Protein AF-A0A925RDM3-F1 (afdb_monomer_lite)

Secondary structure (DSSP, 8-state):
-HHHHHHHHHHHHHHHHSS------PPS---TT--SS-TTSSSGGGGS-SEETTEE-HHHHHHHHHHHHTT--HHHHHHHHHHHHHHHHHTSSSHHHHHHHHHHHHHHHHHHTTTT-

Structure (mmCIF, N/CA/C/O backbone):
data_AF-A0A925RDM3-F1
#
_entry.id   AF-A0A925RDM3-F1
#
loop_
_atom_site.group_PDB
_atom_site.id
_atom_site.type_symbol
_atom_site.label_atom_id
_atom_site.label_alt_id
_atom_site.label_comp_id
_atom_site.label_asym_id
_atom_site.label_entity_id
_atom_site.label_seq_id
_atom_site.pdbx_PDB_ins_code
_atom_site.Cartn_x
_atom_site.Cartn_y
_atom_site.Cartn_z
_atom_site.occupancy
_atom_site.B_iso_or_equiv
_atom_site.auth_seq_id
_atom_site.auth_comp_id
_atom_site.auth_asym_id
_atom_site.auth_atom_id
_atom_site.pdbx_PDB_model_num
ATOM 1 N N . MET A 1 1 ? 30.725 7.536 47.515 1.00 55.59 1 MET A N 1
ATOM 2 C CA . MET A 1 1 ? 30.477 6.976 46.162 1.00 55.59 1 MET A CA 1
ATOM 3 C C . MET A 1 1 ? 28.991 6.919 45.795 1.00 55.59 1 MET A C 1
ATOM 5 O O . MET A 1 1 ? 28.655 7.396 44.726 1.00 55.59 1 MET A O 1
ATOM 9 N N . LYS A 1 2 ? 28.083 6.422 46.653 1.00 54.94 2 LYS A N 1
ATOM 10 C CA . LYS A 1 2 ? 26.633 6.322 46.347 1.00 54.94 2 LYS A CA 1
ATOM 11 C C . LYS A 1 2 ? 25.912 7.665 46.110 1.00 54.94 2 LYS A C 1
ATOM 13 O O . LYS A 1 2 ? 25.013 7.732 45.284 1.00 54.94 2 LYS A O 1
ATOM 18 N N . THR A 1 3 ? 26.336 8.738 46.776 1.00 55.06 3 THR A N 1
ATOM 19 C CA . THR A 1 3 ? 25.754 10.089 46.651 1.00 55.06 3 THR A CA 1
ATOM 20 C C . THR A 1 3 ? 26.032 10.765 45.307 1.00 55.06 3 THR A C 1
ATOM 22 O O . THR A 1 3 ? 25.186 11.498 44.809 1.00 55.06 3 THR A O 1
ATOM 25 N N . VAL A 1 4 ? 27.174 10.473 44.676 1.00 60.88 4 VAL A N 1
ATOM 26 C CA . VAL A 1 4 ? 27.542 11.038 43.364 1.00 60.88 4 VAL A CA 1
ATOM 27 C C . VAL A 1 4 ? 26.718 10.397 42.246 1.00 60.88 4 VAL A C 1
ATOM 29 O O . VAL A 1 4 ? 26.221 11.099 41.374 1.00 60.88 4 VAL A O 1
ATOM 32 N N . TYR A 1 5 ? 26.479 9.083 42.319 1.00 58.81 5 TYR A N 1
ATOM 33 C CA . TYR A 1 5 ? 25.592 8.377 41.387 1.00 58.81 5 TYR A CA 1
ATOM 34 C C . TYR A 1 5 ? 24.147 8.865 41.472 1.00 58.81 5 TYR A C 1
ATOM 36 O O . TYR A 1 5 ? 23.488 9.012 40.448 1.00 58.81 5 TYR A O 1
ATOM 44 N N . PHE A 1 6 ? 23.666 9.153 42.682 1.00 59.94 6 PHE A N 1
ATOM 45 C CA . PHE A 1 6 ? 22.314 9.670 42.875 1.00 59.94 6 PHE A CA 1
ATOM 46 C C . PHE A 1 6 ? 22.152 11.071 42.276 1.00 59.94 6 PHE A C 1
ATOM 48 O O . PHE A 1 6 ? 21.174 11.328 41.582 1.00 59.94 6 PHE A O 1
ATOM 55 N N . ALA A 1 7 ? 23.142 11.949 42.465 1.00 66.50 7 ALA A N 1
ATOM 56 C CA . ALA A 1 7 ? 23.151 13.268 41.838 1.00 66.50 7 ALA A CA 1
ATOM 57 C C . ALA A 1 7 ? 23.212 13.173 40.303 1.00 66.50 7 ALA A C 1
ATOM 59 O O . ALA A 1 7 ? 22.448 13.849 39.621 1.00 66.50 7 ALA A O 1
ATOM 60 N N . PHE A 1 8 ? 24.047 12.281 39.757 1.00 62.12 8 PHE A N 1
ATOM 61 C CA . PHE A 1 8 ? 24.108 12.030 38.314 1.00 62.12 8 PHE A CA 1
ATOM 62 C C . PHE A 1 8 ? 22.777 11.527 37.750 1.00 62.12 8 PHE A C 1
ATOM 64 O O . PHE A 1 8 ? 22.345 12.013 36.710 1.00 62.12 8 PHE A O 1
ATOM 71 N N . LEU A 1 9 ? 22.099 10.602 38.435 1.00 62.03 9 LEU A N 1
ATOM 72 C CA . LEU A 1 9 ? 20.800 10.082 38.001 1.00 62.03 9 LEU A CA 1
ATOM 73 C C . LEU A 1 9 ? 19.709 11.154 38.031 1.00 62.03 9 LEU A C 1
ATOM 75 O O . LEU A 1 9 ? 18.935 11.252 37.084 1.00 62.03 9 LEU A O 1
ATOM 79 N N . VAL A 1 10 ? 19.671 11.991 39.069 1.00 67.06 10 VAL A N 1
ATOM 80 C CA . VAL A 1 10 ? 18.701 13.094 39.162 1.00 67.06 10 VAL A CA 1
ATOM 81 C C . VAL A 1 10 ? 18.952 14.139 38.070 1.00 67.06 10 VAL A C 1
ATOM 83 O O . VAL A 1 10 ? 18.000 14.595 37.441 1.00 67.06 10 VAL A O 1
ATOM 86 N N . ILE A 1 11 ? 20.215 14.462 37.775 1.00 65.19 11 ILE A N 1
ATOM 87 C CA . ILE A 1 11 ? 20.583 15.374 36.680 1.00 65.19 11 ILE A CA 1
ATOM 88 C C . ILE A 1 11 ? 20.221 14.769 35.315 1.00 65.19 11 ILE A C 1
ATOM 90 O O . ILE A 1 11 ? 19.691 15.474 34.460 1.00 65.19 11 ILE A O 1
ATOM 94 N N . PHE A 1 12 ? 20.443 13.468 35.113 1.00 60.06 12 PHE A N 1
ATOM 95 C CA . PHE A 1 12 ? 20.105 12.783 33.861 1.00 60.06 12 PHE A CA 1
ATOM 96 C C . PHE A 1 12 ? 18.587 12.724 33.630 1.00 60.06 12 PHE A C 1
ATOM 98 O O . PHE A 1 12 ? 18.118 12.994 32.526 1.00 60.06 12 PHE A O 1
ATOM 105 N N . PHE A 1 13 ? 17.805 12.443 34.678 1.00 57.72 13 PHE A N 1
ATOM 106 C CA . PHE A 1 13 ? 16.340 12.457 34.611 1.00 57.72 13 PHE A CA 1
ATOM 107 C C . PHE A 1 13 ? 15.772 13.872 34.431 1.00 57.72 13 PHE A C 1
ATOM 109 O O . PHE A 1 13 ? 14.835 14.054 33.656 1.00 57.72 13 PHE A O 1
ATOM 116 N N . ALA A 1 14 ? 16.355 14.887 35.076 1.00 59.91 14 ALA A N 1
ATOM 117 C CA . ALA A 1 14 ? 15.958 16.282 34.881 1.00 59.91 14 ALA A CA 1
ATOM 118 C C . ALA A 1 14 ? 16.300 16.790 33.465 1.00 59.91 14 ALA A C 1
ATOM 120 O O . ALA A 1 14 ? 15.492 17.485 32.852 1.00 59.91 14 ALA A O 1
ATOM 121 N N . ALA A 1 15 ? 17.448 16.391 32.906 1.00 58.97 15 ALA A N 1
ATOM 122 C CA . ALA A 1 15 ? 17.821 16.696 31.523 1.00 58.97 15 ALA A CA 1
ATOM 123 C C . ALA A 1 15 ? 16.903 15.997 30.503 1.00 58.97 15 ALA A C 1
ATOM 125 O O . ALA A 1 15 ? 16.537 16.600 29.496 1.00 58.97 15 ALA A O 1
ATOM 126 N N . ALA A 1 16 ? 16.470 14.762 30.783 1.00 57.72 16 ALA A N 1
ATOM 127 C CA . ALA A 1 16 ? 15.491 14.054 29.959 1.00 57.72 16 ALA A CA 1
ATOM 128 C C . ALA A 1 16 ? 14.089 14.691 30.021 1.00 57.72 16 ALA A C 1
ATOM 130 O O . ALA A 1 16 ? 13.373 14.677 29.026 1.00 57.72 16 ALA A O 1
ATOM 131 N N . ALA A 1 17 ? 13.705 15.289 31.154 1.00 55.50 17 ALA A N 1
ATOM 132 C CA . ALA A 1 17 ? 12.434 16.004 31.300 1.00 55.50 17 ALA A CA 1
ATOM 133 C C . ALA A 1 17 ? 12.438 17.399 30.639 1.00 55.50 17 ALA A C 1
ATOM 135 O O . ALA A 1 17 ? 11.387 17.894 30.237 1.00 55.50 17 ALA A O 1
ATOM 136 N N . LEU A 1 18 ? 13.615 18.018 30.491 1.00 49.88 18 LEU A N 1
ATOM 137 C CA . LEU A 1 18 ? 13.818 19.262 29.735 1.00 49.88 18 LEU A CA 1
ATOM 138 C C . LEU A 1 18 ? 13.948 19.038 28.223 1.00 49.88 18 LEU A C 1
ATOM 140 O O . LEU A 1 18 ? 13.941 20.007 27.462 1.00 49.88 18 LEU A O 1
ATOM 144 N N . ALA A 1 19 ? 14.007 17.782 27.768 1.00 45.81 19 ALA A N 1
ATOM 145 C CA . ALA A 1 19 ? 13.738 17.442 26.380 1.00 45.81 19 ALA A CA 1
ATOM 146 C C . ALA A 1 19 ? 12.234 17.615 26.135 1.00 45.81 19 ALA A C 1
ATOM 148 O O . ALA A 1 19 ? 11.454 16.664 26.118 1.00 45.81 19 ALA A O 1
ATOM 149 N N . THR A 1 20 ? 11.829 18.876 25.985 1.00 45.03 20 THR A N 1
ATOM 150 C CA . THR A 1 20 ? 10.531 19.278 25.452 1.00 45.03 20 THR A CA 1
ATOM 151 C C . THR A 1 20 ? 10.153 18.346 24.305 1.00 45.03 20 THR A C 1
ATOM 153 O O . THR A 1 20 ? 11.020 18.086 23.459 1.00 45.03 20 THR A O 1
ATOM 156 N N . PRO A 1 21 ? 8.895 17.879 24.206 1.00 44.38 21 PRO A N 1
ATOM 157 C CA . PRO A 1 21 ? 8.447 17.279 22.968 1.00 44.38 21 PRO A CA 1
ATOM 158 C C . PRO A 1 21 ? 8.679 18.341 21.900 1.00 44.38 21 PRO A C 1
ATOM 160 O O . PRO A 1 21 ? 8.082 19.421 21.930 1.00 44.38 21 PRO A O 1
ATOM 163 N N . ALA A 1 22 ? 9.626 18.062 21.003 1.00 42.88 22 ALA A N 1
ATOM 164 C CA . ALA A 1 22 ? 9.721 18.776 19.754 1.00 42.88 22 ALA A CA 1
ATOM 165 C C . ALA A 1 22 ? 8.296 18.793 19.212 1.00 42.88 22 ALA A C 1
ATOM 167 O O . ALA A 1 22 ? 7.700 17.736 18.990 1.00 42.88 22 ALA A O 1
ATOM 168 N N . HIS A 1 23 ? 7.720 19.991 19.118 1.00 40.16 23 HIS A N 1
ATOM 169 C CA . HIS A 1 23 ? 6.462 20.173 18.436 1.00 40.16 23 HIS A CA 1
ATOM 170 C C . HIS A 1 23 ? 6.651 19.491 17.086 1.00 40.16 23 HIS A C 1
ATOM 172 O O . HIS A 1 23 ? 7.508 19.901 16.301 1.00 40.16 23 HIS A O 1
ATOM 178 N N . ALA A 1 24 ? 5.883 18.435 16.822 1.00 42.44 24 ALA A N 1
ATOM 179 C CA . ALA A 1 24 ? 5.688 17.958 15.469 1.00 42.44 24 ALA A CA 1
ATOM 180 C C . ALA A 1 24 ? 4.843 19.026 14.763 1.00 42.44 24 ALA A C 1
ATOM 182 O O . ALA A 1 24 ? 3.667 18.827 14.476 1.00 42.44 24 ALA A O 1
ATOM 183 N N . GLY A 1 25 ? 5.439 20.203 14.540 1.00 36.50 25 GLY A N 1
ATOM 184 C CA . GLY A 1 25 ? 5.013 21.107 13.497 1.00 36.50 25 GLY A CA 1
ATOM 185 C C . GLY A 1 25 ? 5.074 20.272 12.236 1.00 36.50 25 GLY A C 1
ATOM 186 O O . GLY A 1 25 ? 6.160 19.935 11.766 1.00 36.50 25 GLY A O 1
ATOM 187 N N . GLY A 1 26 ? 3.906 19.820 11.779 1.00 49.44 26 GLY A N 1
ATOM 188 C CA . GLY A 1 26 ? 3.791 19.082 10.536 1.00 49.44 26 GLY A CA 1
ATOM 189 C C . GLY A 1 26 ? 4.486 19.914 9.464 1.00 49.44 26 GLY A C 1
ATOM 190 O O . GLY A 1 26 ? 4.073 21.052 9.237 1.00 49.44 26 GLY A O 1
ATOM 191 N N . PRO A 1 27 ? 5.573 19.423 8.855 1.00 41.06 27 PRO A N 1
ATOM 192 C CA . PRO A 1 27 ? 6.304 20.242 7.919 1.00 41.06 27 PRO A CA 1
ATOM 193 C C . PRO A 1 27 ? 5.444 20.388 6.667 1.00 41.06 27 PRO A C 1
ATOM 195 O O . PRO A 1 27 ? 5.001 19.396 6.076 1.00 41.06 27 PRO A O 1
ATOM 198 N N . GLY A 1 28 ? 5.241 21.633 6.239 1.00 48.84 28 GLY A N 1
ATOM 199 C CA . GLY A 1 28 ? 5.028 21.903 4.826 1.00 48.84 28 GLY A CA 1
ATOM 200 C C . GLY A 1 28 ? 6.150 21.225 4.031 1.00 48.84 28 GLY A C 1
ATOM 201 O O . GLY A 1 28 ? 7.324 21.407 4.342 1.00 48.84 28 GLY A O 1
ATOM 202 N N . GLY A 1 29 ? 5.776 20.400 3.047 1.00 43.59 29 GLY A N 1
ATOM 203 C CA . GLY A 1 29 ? 6.702 19.717 2.136 1.00 43.59 29 GLY A CA 1
ATOM 204 C C . GLY A 1 29 ? 6.827 18.209 2.352 1.00 43.59 29 GLY A C 1
ATOM 205 O O . GLY A 1 29 ? 7.833 17.742 2.874 1.00 43.59 29 GLY A O 1
ATOM 206 N N . CYS A 1 30 ? 5.851 17.407 1.909 1.00 44.91 30 CYS A N 1
ATOM 207 C CA . CYS A 1 30 ? 6.007 15.948 1.896 1.00 44.91 30 CYS A CA 1
ATOM 208 C C . CYS A 1 30 ? 5.927 15.342 0.488 1.00 44.91 30 CYS A C 1
ATOM 210 O O . CYS A 1 30 ? 4.848 15.320 -0.099 1.00 44.91 30 CYS A O 1
ATOM 212 N N . PRO A 1 31 ? 7.073 14.879 -0.053 1.00 48.41 31 PRO A N 1
ATOM 213 C CA . PRO A 1 31 ? 7.191 14.364 -1.420 1.00 48.41 31 PRO A CA 1
ATOM 214 C C . PRO A 1 31 ? 6.772 12.872 -1.573 1.00 48.41 31 PRO A C 1
ATOM 216 O O . PRO A 1 31 ? 6.421 12.239 -0.574 1.00 48.41 31 PRO A O 1
ATOM 219 N N . PRO A 1 32 ? 6.818 12.279 -2.792 1.00 44.25 32 PRO A N 1
ATOM 220 C CA . PRO A 1 32 ? 6.016 11.116 -3.241 1.00 44.25 32 PRO A CA 1
ATOM 221 C C . PRO A 1 32 ? 6.258 9.732 -2.583 1.00 44.25 32 PRO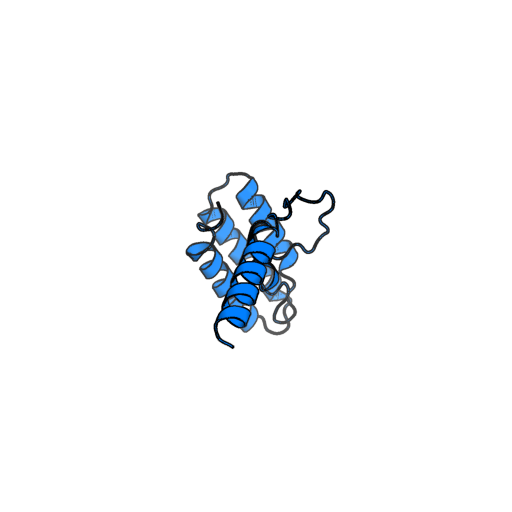 A C 1
ATOM 223 O O . PRO A 1 32 ? 5.907 8.704 -3.158 1.00 44.25 32 PRO A O 1
ATOM 226 N N . TRP A 1 33 ? 6.864 9.656 -1.398 1.00 44.50 33 TRP A N 1
ATOM 227 C CA . TRP A 1 33 ? 7.345 8.423 -0.750 1.00 44.50 33 TRP A CA 1
ATOM 228 C C . TRP A 1 33 ? 7.081 8.368 0.759 1.00 44.50 33 TRP A C 1
ATOM 230 O O . TRP A 1 33 ? 7.800 7.651 1.463 1.00 44.50 33 TRP A O 1
ATOM 240 N N . ARG A 1 34 ? 6.113 9.134 1.292 1.00 57.06 34 ARG A N 1
ATOM 241 C CA . ARG A 1 34 ? 5.735 8.975 2.705 1.00 57.06 34 ARG A CA 1
ATOM 242 C C . ARG A 1 34 ? 5.541 7.486 2.985 1.00 57.06 34 ARG A C 1
ATOM 244 O O . ARG A 1 34 ? 4.900 6.810 2.179 1.00 57.06 34 ARG A O 1
ATOM 251 N N . PRO A 1 35 ? 6.142 6.957 4.056 1.00 65.19 35 PRO A N 1
ATOM 252 C CA . PRO A 1 35 ? 5.984 5.551 4.307 1.00 65.19 35 PRO A CA 1
ATOM 253 C C . PRO A 1 35 ? 4.497 5.243 4.525 1.00 65.19 35 PRO A C 1
ATOM 255 O O . PRO A 1 35 ? 3.842 5.970 5.267 1.00 65.19 35 PRO A O 1
ATOM 258 N N . CYS A 1 36 ? 4.006 4.207 3.835 1.00 67.44 36 CYS A N 1
ATOM 259 C CA . CYS A 1 36 ? 2.632 3.696 3.882 1.00 67.44 36 CYS A CA 1
ATOM 260 C C . CYS A 1 36 ? 1.985 3.858 5.270 1.00 67.44 36 CYS A C 1
ATOM 262 O O . CYS A 1 36 ? 2.536 3.358 6.256 1.00 67.44 36 CYS A O 1
ATOM 264 N N . GLY A 1 37 ? 0.837 4.538 5.329 1.00 62.00 37 GLY A N 1
ATOM 265 C CA . GLY A 1 37 ? 0.096 4.817 6.556 1.00 62.00 37 GLY A CA 1
ATOM 266 C C . GLY A 1 37 ? 0.129 6.294 6.975 1.00 62.00 37 GLY A C 1
ATOM 267 O O . GLY A 1 37 ? 0.952 7.086 6.499 1.00 62.00 37 GLY A O 1
ATOM 268 N N . PRO A 1 38 ? -0.731 6.690 7.928 1.00 54.19 38 PRO A N 1
ATOM 269 C CA . PRO A 1 38 ? -0.846 8.076 8.355 1.00 54.19 38 PRO A CA 1
ATOM 270 C C . PRO A 1 38 ? 0.460 8.507 9.034 1.00 54.19 38 PRO A C 1
ATOM 272 O O . PRO A 1 38 ? 0.995 7.816 9.903 1.00 54.19 38 PRO A O 1
ATOM 275 N N . GLY A 1 39 ? 1.026 9.637 8.602 1.00 53.41 39 GLY A N 1
ATOM 276 C CA . GLY A 1 39 ? 2.353 10.118 9.025 1.00 53.41 39 GLY A CA 1
ATOM 277 C C . GLY A 1 39 ? 2.503 10.436 10.523 1.00 53.41 39 GLY A C 1
ATOM 278 O O . GLY A 1 39 ? 3.549 10.939 10.919 1.00 53.41 39 GLY A O 1
ATOM 279 N N . ASN A 1 40 ? 1.473 10.162 11.326 1.00 53.59 40 ASN A N 1
ATOM 280 C CA . ASN A 1 40 ? 1.413 10.265 12.783 1.00 53.59 40 ASN A CA 1
ATOM 281 C C . ASN A 1 40 ? 1.803 8.959 13.510 1.00 53.59 40 ASN A C 1
ATOM 283 O O . ASN A 1 40 ? 1.795 8.931 14.739 1.00 53.59 40 ASN A O 1
ATOM 287 N N . SER A 1 41 ? 2.159 7.881 12.800 1.00 53.59 41 SER A N 1
ATOM 288 C CA . SER A 1 41 ? 2.763 6.712 13.453 1.00 53.59 41 SER A CA 1
ATOM 289 C C . SER A 1 41 ? 4.093 7.116 14.111 1.00 53.59 41 SER A C 1
ATOM 291 O O . SER A 1 41 ? 4.888 7.845 13.518 1.00 53.59 41 SER A O 1
ATOM 293 N N . TRP A 1 42 ? 4.352 6.656 15.338 1.00 49.97 42 TRP A N 1
ATOM 294 C CA . TRP A 1 42 ? 5.564 6.943 16.126 1.00 49.97 42 TRP A CA 1
ATOM 295 C C . TRP A 1 42 ? 6.817 6.303 15.491 1.00 49.97 42 TRP A C 1
ATOM 297 O O . TRP A 1 42 ? 7.356 5.312 15.972 1.00 49.97 42 TRP A O 1
ATOM 307 N N . GLY A 1 43 ? 7.206 6.780 14.307 1.00 55.16 43 GLY A N 1
ATOM 308 C CA . GLY A 1 43 ? 8.218 6.174 13.440 1.00 55.16 43 GLY A CA 1
ATOM 309 C C . GLY A 1 43 ? 7.801 4.861 12.758 1.00 55.16 43 GLY A C 1
ATOM 310 O O . GLY A 1 43 ? 8.535 4.389 11.891 1.00 55.16 43 GLY A O 1
ATOM 311 N N . GLY A 1 44 ? 6.639 4.289 13.093 1.00 55.12 44 GLY A N 1
ATOM 312 C CA . GLY A 1 44 ? 6.210 2.950 12.667 1.00 55.12 44 GLY A CA 1
ATOM 313 C C . GLY A 1 44 ? 6.129 2.762 11.152 1.00 55.12 44 GLY A C 1
ATOM 314 O O . GLY A 1 44 ? 6.605 1.754 10.628 1.00 55.12 44 GLY A O 1
ATOM 315 N N . ASN A 1 45 ? 5.643 3.764 10.420 1.00 64.81 45 ASN A N 1
ATOM 316 C CA . ASN A 1 45 ? 5.554 3.665 8.966 1.00 64.81 45 ASN A CA 1
ATOM 317 C C . ASN A 1 45 ? 6.954 3.534 8.331 1.00 64.81 45 ASN A C 1
ATOM 319 O O . ASN A 1 45 ? 7.111 2.857 7.320 1.00 64.81 45 ASN A O 1
ATOM 323 N N . ARG A 1 46 ? 8.016 4.086 8.941 1.00 61.78 46 ARG A N 1
ATOM 324 C CA . ARG A 1 46 ? 9.392 4.029 8.401 1.00 61.78 46 ARG A CA 1
ATOM 325 C C . ARG A 1 46 ? 9.933 2.599 8.253 1.00 61.78 46 ARG A C 1
ATOM 327 O O . ARG A 1 46 ? 10.874 2.390 7.493 1.00 61.78 46 ARG A O 1
ATOM 334 N N . ILE A 1 47 ? 9.339 1.639 8.960 1.00 66.62 47 ILE A N 1
ATOM 335 C CA . ILE A 1 47 ? 9.701 0.214 8.934 1.00 66.62 47 ILE A CA 1
ATOM 336 C C . ILE A 1 47 ? 8.908 -0.538 7.847 1.00 66.62 47 ILE A C 1
ATOM 338 O O . ILE A 1 47 ? 9.296 -1.624 7.417 1.00 66.62 47 ILE A O 1
ATOM 342 N N . VAL A 1 48 ? 7.814 0.045 7.352 1.00 72.31 48 VAL A N 1
ATOM 343 C CA . VAL A 1 48 ? 6.979 -0.556 6.313 1.00 72.31 48 VAL A CA 1
ATOM 344 C C . VAL A 1 48 ? 7.729 -0.518 4.983 1.00 72.31 48 VAL A C 1
ATOM 346 O O . VAL A 1 48 ? 8.056 0.548 4.453 1.00 72.31 48 VAL A O 1
ATOM 349 N N . ALA A 1 49 ? 8.007 -1.697 4.432 1.00 75.25 49 ALA A N 1
ATOM 350 C CA . ALA A 1 49 ? 8.676 -1.828 3.146 1.00 75.25 49 ALA A CA 1
ATOM 351 C C . ALA A 1 49 ? 7.837 -1.178 2.033 1.00 75.25 49 ALA A C 1
ATOM 353 O O . ALA A 1 49 ? 6.680 -1.515 1.836 1.00 75.25 49 ALA A O 1
ATOM 354 N N . GLN A 1 50 ? 8.429 -0.260 1.270 1.00 76.25 50 GLN A N 1
ATOM 355 C CA . GLN A 1 50 ? 7.730 0.477 0.202 1.00 76.25 50 GLN A CA 1
ATOM 356 C C . GLN A 1 50 ? 7.795 -0.219 -1.169 1.00 76.25 50 GLN A C 1
ATOM 358 O O . GLN A 1 50 ? 7.145 0.190 -2.130 1.00 76.25 50 GLN A O 1
ATOM 363 N N . ARG A 1 51 ? 8.617 -1.264 -1.275 1.00 80.25 51 ARG A N 1
ATOM 364 C CA . ARG A 1 51 ? 8.796 -2.109 -2.457 1.00 80.25 51 ARG A CA 1
ATOM 365 C C . ARG A 1 51 ? 9.076 -3.530 -1.985 1.00 80.25 51 ARG A C 1
ATOM 367 O O . ARG A 1 51 ? 9.812 -3.711 -1.016 1.00 80.25 51 ARG A O 1
ATOM 374 N N . PHE A 1 52 ? 8.542 -4.530 -2.676 1.00 80.81 52 PHE A N 1
ATOM 375 C CA . PHE A 1 52 ? 8.833 -5.936 -2.391 1.00 80.81 52 PHE A CA 1
ATOM 376 C C . PHE A 1 52 ? 8.707 -6.790 -3.648 1.00 80.81 52 PHE A C 1
ATOM 378 O O . PHE A 1 52 ? 7.874 -6.525 -4.507 1.00 80.81 52 PHE A O 1
ATOM 385 N N . PHE A 1 53 ? 9.570 -7.801 -3.785 1.00 86.31 53 PHE A N 1
ATOM 386 C CA . PHE A 1 53 ? 9.584 -8.724 -4.933 1.00 86.31 53 PHE A CA 1
ATOM 387 C C . PHE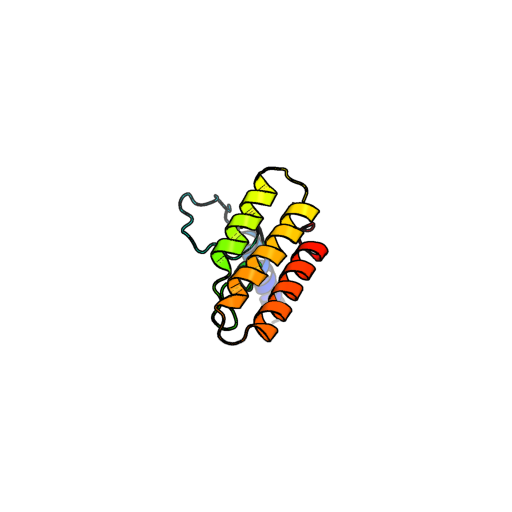 A 1 53 ? 9.635 -8.036 -6.316 1.00 86.31 53 PHE A C 1
ATOM 389 O O . PHE A 1 53 ? 9.222 -8.607 -7.321 1.00 86.31 53 PHE A O 1
ATOM 396 N N . GLY A 1 54 ? 10.151 -6.806 -6.387 1.00 80.19 54 GLY A N 1
ATOM 397 C CA . GLY A 1 54 ? 10.183 -5.992 -7.607 1.00 80.19 54 GLY A CA 1
ATOM 398 C C . GLY A 1 54 ? 8.916 -5.171 -7.879 1.00 80.19 54 GLY A C 1
ATOM 399 O O . GLY A 1 54 ? 8.943 -4.350 -8.787 1.00 80.19 54 GLY A O 1
ATOM 400 N 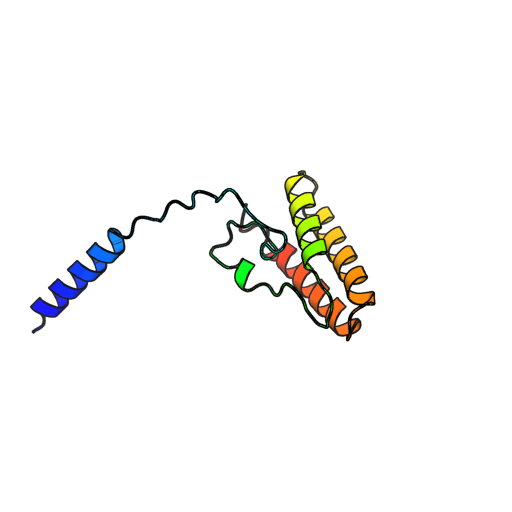N . ALA A 1 55 ? 7.853 -5.325 -7.084 1.00 82.06 55 ALA A N 1
ATOM 401 C CA . ALA A 1 55 ? 6.676 -4.461 -7.129 1.00 82.06 55 ALA A CA 1
ATOM 402 C C . ALA A 1 55 ? 6.899 -3.170 -6.325 1.00 82.06 55 ALA A C 1
ATOM 404 O O . ALA A 1 55 ? 7.491 -3.185 -5.240 1.00 82.06 55 ALA A O 1
ATOM 405 N N . ASP A 1 56 ? 6.404 -2.055 -6.859 1.00 84.50 56 ASP A N 1
ATOM 406 C CA . ASP A 1 56 ? 6.319 -0.775 -6.160 1.00 84.50 56 ASP A CA 1
ATOM 407 C C . ASP A 1 56 ? 4.918 -0.585 -5.589 1.00 84.50 56 ASP A C 1
ATOM 409 O O . ASP A 1 56 ? 3.952 -0.512 -6.345 1.00 84.50 56 ASP A O 1
ATOM 413 N N . ILE A 1 57 ? 4.807 -0.510 -4.262 1.00 81.62 57 ILE A N 1
ATOM 414 C CA . ILE A 1 57 ? 3.508 -0.396 -3.586 1.00 81.62 57 ILE A CA 1
ATOM 415 C C . ILE A 1 57 ? 3.177 1.020 -3.126 1.00 81.62 57 ILE A C 1
ATOM 417 O O . ILE A 1 57 ? 2.079 1.256 -2.623 1.00 81.62 57 ILE A O 1
ATOM 421 N N . ARG A 1 58 ? 4.081 1.982 -3.330 1.00 82.62 58 ARG A N 1
ATOM 422 C CA . ARG A 1 58 ? 3.852 3.389 -2.964 1.00 82.62 58 ARG A CA 1
ATOM 423 C C . ARG A 1 58 ? 2.583 3.976 -3.601 1.00 82.62 58 ARG A C 1
ATOM 425 O O . ARG A 1 58 ? 1.826 4.610 -2.867 1.00 82.62 58 ARG A O 1
ATOM 432 N N . PRO A 1 59 ? 2.276 3.736 -4.897 1.00 83.62 59 PRO A N 1
ATOM 433 C CA . PRO A 1 59 ? 1.034 4.233 -5.498 1.00 83.62 59 PRO A CA 1
ATOM 434 C C . PRO A 1 59 ? -0.215 3.644 -4.831 1.00 83.62 59 PRO A C 1
ATOM 436 O O . PRO A 1 59 ? -1.214 4.333 -4.618 1.00 83.62 59 PRO A O 1
ATOM 439 N N . THR A 1 60 ? -0.139 2.368 -4.455 1.00 87.12 60 THR A N 1
ATOM 440 C CA . THR A 1 60 ? -1.226 1.651 -3.793 1.00 87.12 60 THR A CA 1
ATOM 441 C C . THR A 1 60 ? -1.474 2.179 -2.380 1.00 87.12 60 THR A C 1
ATOM 443 O O . THR A 1 60 ? -2.624 2.409 -2.013 1.00 87.12 60 THR A O 1
ATOM 446 N N . CYS A 1 61 ? -0.411 2.440 -1.614 1.00 83.25 61 CYS A N 1
ATOM 447 C CA . CYS A 1 61 ? -0.509 3.072 -0.296 1.00 83.25 61 CYS A CA 1
ATOM 448 C C . CYS A 1 61 ? -1.091 4.489 -0.381 1.00 83.25 61 CYS A C 1
ATOM 450 O O . CYS A 1 61 ? -2.023 4.801 0.348 1.00 83.25 61 CYS A O 1
ATOM 452 N N . ALA A 1 62 ? -0.629 5.315 -1.325 1.00 81.12 62 ALA A N 1
ATOM 453 C CA . ALA A 1 62 ? -1.170 6.663 -1.511 1.00 81.12 62 ALA A CA 1
ATOM 454 C C . ALA A 1 62 ? -2.677 6.651 -1.832 1.00 81.12 62 ALA A C 1
ATOM 456 O O . ALA A 1 62 ? -3.434 7.469 -1.314 1.00 81.12 62 ALA A O 1
ATOM 457 N N . THR A 1 63 ? -3.122 5.693 -2.650 1.00 86.50 63 THR A N 1
ATOM 458 C CA . THR A 1 63 ? -4.546 5.517 -2.979 1.00 86.50 63 THR A CA 1
ATOM 459 C C . THR A 1 63 ? -5.357 5.066 -1.760 1.00 86.50 63 THR A C 1
ATOM 461 O O . THR A 1 63 ? -6.476 5.535 -1.553 1.00 86.50 63 THR A O 1
ATOM 464 N N . HIS A 1 64 ? -4.802 4.182 -0.925 1.00 87.06 64 HIS A N 1
ATOM 465 C CA . HIS A 1 64 ? -5.444 3.734 0.315 1.00 87.06 64 HIS A CA 1
ATOM 466 C C . HIS A 1 64 ? -5.574 4.866 1.334 1.00 87.06 64 HIS A C 1
ATOM 468 O O . HIS A 1 64 ? -6.673 5.088 1.840 1.00 87.06 64 HIS A O 1
ATOM 474 N N . ASP A 1 65 ? -4.506 5.632 1.552 1.00 83.62 65 ASP A N 1
ATOM 475 C CA . ASP A 1 65 ? -4.510 6.792 2.445 1.00 83.62 65 ASP A CA 1
ATOM 476 C C . ASP A 1 65 ? -5.521 7.853 1.970 1.00 83.62 65 ASP A C 1
ATOM 478 O O . ASP A 1 65 ? -6.295 8.378 2.772 1.00 83.62 65 ASP A O 1
ATOM 482 N N . ALA A 1 66 ? -5.591 8.117 0.659 1.00 83.06 66 ALA A N 1
ATOM 483 C CA . ALA A 1 66 ? -6.592 9.015 0.078 1.00 83.06 66 ALA A CA 1
ATOM 484 C C . ALA A 1 66 ? -8.030 8.492 0.257 1.00 83.06 66 ALA A C 1
ATOM 486 O O . ALA A 1 66 ? -8.934 9.263 0.582 1.00 83.06 66 ALA A O 1
ATOM 487 N N . CYS A 1 67 ? -8.248 7.182 0.097 1.00 84.81 67 CYS A N 1
ATOM 488 C CA . CYS A 1 67 ? -9.547 6.559 0.352 1.00 84.81 67 CYS A CA 1
ATOM 489 C C . CYS A 1 67 ? -9.962 6.725 1.820 1.00 84.81 67 CYS A C 1
ATOM 491 O O . CYS A 1 67 ? -11.093 7.133 2.090 1.00 84.81 67 CYS A O 1
ATOM 493 N N . LEU A 1 68 ? -9.047 6.485 2.764 1.00 83.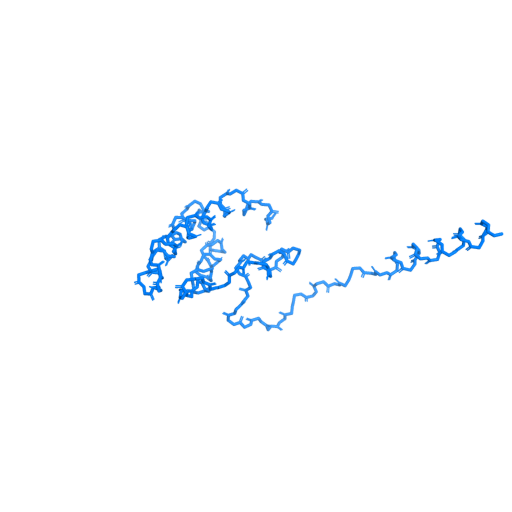56 68 LEU A N 1
ATOM 494 C CA . LEU A 1 68 ? -9.306 6.688 4.191 1.00 83.56 68 LEU A CA 1
ATOM 495 C C . LEU A 1 68 ? -9.612 8.159 4.509 1.00 83.56 68 LEU A C 1
ATOM 497 O O . LEU A 1 68 ? -10.546 8.436 5.259 1.00 83.56 68 LEU A O 1
ATOM 501 N N . ALA A 1 69 ? -8.887 9.098 3.896 1.00 82.12 69 ALA A N 1
ATOM 502 C CA . ALA A 1 69 ? -9.109 10.534 4.070 1.00 82.12 69 ALA A CA 1
ATOM 503 C C . ALA A 1 69 ? -10.443 11.030 3.476 1.00 82.12 69 ALA A C 1
AT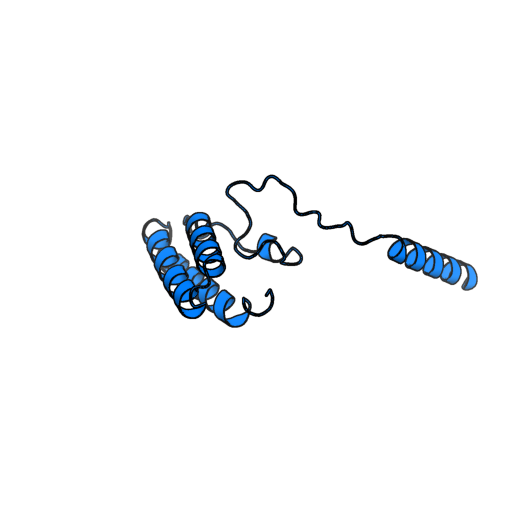OM 505 O O . ALA A 1 69 ? -10.965 12.049 3.920 1.0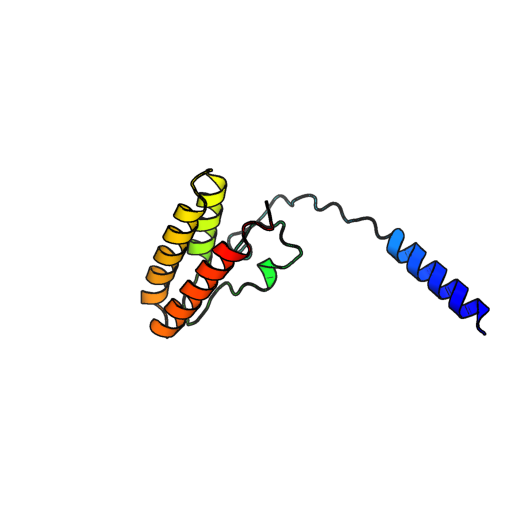0 82.12 69 ALA A O 1
ATOM 506 N N . SER A 1 70 ? -11.018 10.314 2.503 1.00 81.12 70 SER A N 1
ATOM 507 C CA . SER A 1 70 ? -12.300 10.682 1.878 1.00 81.12 70 SER A CA 1
ATOM 508 C C . SER A 1 70 ? -13.532 10.454 2.766 1.00 81.12 70 SER A C 1
ATOM 510 O O . SER A 1 70 ? -14.632 10.861 2.399 1.00 81.12 70 SER A O 1
ATOM 512 N N . GLY A 1 71 ? -13.376 9.771 3.906 1.00 81.38 71 GLY A N 1
ATOM 513 C CA . GLY A 1 71 ? -14.499 9.349 4.750 1.00 81.38 71 GLY A CA 1
ATOM 514 C C . GLY A 1 71 ? -15.223 8.091 4.250 1.00 81.38 71 GLY A C 1
ATOM 515 O O . GLY A 1 71 ? -16.236 7.694 4.827 1.00 81.38 71 GLY A O 1
ATOM 516 N N . ALA A 1 72 ? -14.716 7.437 3.198 1.00 85.94 72 ALA A N 1
ATOM 517 C CA . ALA A 1 72 ? -15.216 6.143 2.749 1.00 85.94 72 ALA A CA 1
ATOM 518 C C . ALA A 1 72 ? -15.049 5.062 3.829 1.00 85.94 72 ALA A C 1
ATOM 520 O O . ALA A 1 72 ? -14.221 5.159 4.738 1.00 85.94 72 ALA A O 1
ATOM 521 N N . SER A 1 73 ? -15.827 3.978 3.721 1.00 89.25 73 SER A N 1
ATOM 522 C CA . SER A 1 73 ? -15.724 2.906 4.709 1.00 89.25 73 SER A CA 1
ATOM 523 C C . SER A 1 73 ? -14.328 2.279 4.682 1.00 89.25 73 SER A C 1
ATOM 525 O O . SER A 1 73 ? -13.835 1.833 3.643 1.00 89.25 73 SER A O 1
ATOM 527 N N . ARG A 1 74 ? -13.714 2.164 5.858 1.00 86.88 74 ARG A N 1
ATOM 528 C CA . ARG A 1 74 ? -12.390 1.556 6.032 1.00 86.88 74 ARG A CA 1
ATOM 529 C C . ARG A 1 74 ? -12.287 0.169 5.396 1.00 86.88 74 ARG A C 1
ATOM 531 O O . ARG A 1 74 ? -11.353 -0.118 4.660 1.00 86.88 74 ARG A O 1
ATOM 538 N N . ARG A 1 75 ? -13.326 -0.657 5.573 1.00 90.19 75 ARG A N 1
ATOM 539 C CA . ARG A 1 75 ? -13.440 -1.992 4.958 1.00 90.19 75 ARG A CA 1
ATOM 540 C C . ARG A 1 75 ? -13.390 -1.944 3.428 1.00 90.19 75 ARG A C 1
ATOM 542 O O . ARG A 1 75 ? -12.841 -2.858 2.815 1.00 90.19 75 ARG A O 1
ATOM 549 N N . GLN A 1 76 ? -14.008 -0.938 2.812 1.00 92.38 76 GLN A N 1
ATOM 550 C CA . GLN A 1 76 ? -13.964 -0.748 1.364 1.00 92.38 76 GLN A CA 1
ATOM 551 C C . GLN A 1 76 ? -12.567 -0.319 0.920 1.00 92.38 76 GLN A C 1
ATOM 553 O O . GLN A 1 76 ? -12.037 -0.928 -0.008 1.00 92.38 76 GLN A O 1
ATOM 558 N N . CYS A 1 77 ? -11.954 0.643 1.613 1.00 90.50 77 CYS A N 1
ATOM 559 C CA . CYS A 1 77 ? -10.588 1.076 1.324 1.00 90.50 77 CYS A CA 1
ATOM 560 C C . CYS A 1 77 ? -9.587 -0.079 1.449 1.00 90.50 77 CYS A C 1
ATOM 562 O O . CYS A 1 77 ? -8.791 -0.289 0.542 1.00 90.50 77 CYS A O 1
ATOM 564 N N . ASP A 1 78 ? -9.678 -0.896 2.501 1.00 91.81 78 ASP A N 1
ATOM 565 C CA . ASP A 1 78 ? -8.805 -2.061 2.693 1.00 91.81 78 ASP A CA 1
ATOM 566 C C . ASP A 1 78 ? -8.973 -3.102 1.569 1.00 91.81 78 ASP A C 1
ATOM 568 O O . ASP A 1 78 ? -8.001 -3.683 1.087 1.00 91.81 78 ASP A O 1
ATOM 572 N N . ARG A 1 79 ? -10.207 -3.341 1.104 1.00 94.81 79 ARG A N 1
ATOM 573 C CA . ARG A 1 79 ? -10.457 -4.251 -0.030 1.00 94.81 79 ARG A CA 1
ATOM 574 C C . ARG A 1 79 ? -9.870 -3.718 -1.332 1.00 94.81 79 ARG A C 1
ATOM 576 O O . ARG A 1 79 ? -9.261 -4.488 -2.074 1.00 94.81 79 ARG A O 1
ATOM 583 N N . GLN A 1 80 ? -10.050 -2.425 -1.603 1.00 94.56 80 GLN A N 1
ATOM 584 C CA . GLN A 1 80 ? -9.446 -1.778 -2.766 1.00 94.56 80 GLN A CA 1
ATOM 585 C C . GLN A 1 80 ? -7.920 -1.861 -2.678 1.00 94.56 80 GLN A C 1
ATOM 587 O O . GLN A 1 80 ? -7.281 -2.281 -3.636 1.00 94.56 80 GLN A O 1
ATOM 592 N N . PHE A 1 81 ? -7.344 -1.581 -1.509 1.00 92.06 81 PHE A N 1
ATOM 593 C CA . PHE A 1 81 ? -5.909 -1.678 -1.254 1.00 92.06 81 PHE A CA 1
ATOM 594 C C . PHE A 1 81 ? -5.334 -3.052 -1.628 1.00 92.06 81 PHE A C 1
ATOM 596 O O . PHE A 1 81 ? -4.368 -3.123 -2.389 1.00 92.06 81 PHE A O 1
ATOM 603 N N . LEU A 1 82 ? -5.972 -4.148 -1.196 1.00 94.88 82 LEU A N 1
ATOM 604 C CA . LEU A 1 82 ? -5.567 -5.499 -1.600 1.00 94.88 82 LEU A CA 1
ATOM 605 C C . LEU A 1 82 ? -5.650 -5.704 -3.122 1.00 94.88 82 LEU A C 1
ATOM 607 O O . LEU A 1 82 ? -4.732 -6.268 -3.716 1.00 94.88 82 LEU A O 1
ATOM 611 N N . SER A 1 83 ? -6.722 -5.227 -3.759 1.00 96.38 83 SER A N 1
ATOM 612 C CA . SER A 1 83 ? -6.888 -5.314 -5.216 1.00 96.38 83 SER A CA 1
ATOM 613 C C . SER A 1 83 ? -5.763 -4.591 -5.962 1.00 96.38 83 SER A C 1
ATOM 615 O O . SER A 1 83 ? -5.141 -5.170 -6.848 1.00 96.38 83 SER A O 1
ATOM 617 N N . HIS A 1 84 ? -5.449 -3.355 -5.570 1.00 93.25 84 HIS A N 1
ATOM 618 C CA . HIS A 1 84 ? -4.383 -2.565 -6.185 1.00 93.25 84 HIS A CA 1
ATOM 619 C C . HIS A 1 84 ? -2.998 -3.192 -5.968 1.00 93.25 84 HIS A C 1
ATOM 621 O O . HIS A 1 84 ? -2.165 -3.170 -6.874 1.00 93.25 84 HIS A O 1
ATOM 627 N N . MET A 1 85 ? -2.743 -3.798 -4.802 1.00 90.94 85 MET A N 1
ATOM 628 C CA . MET A 1 85 ? -1.486 -4.515 -4.568 1.00 90.94 85 MET A CA 1
ATOM 629 C C . MET A 1 85 ? -1.386 -5.756 -5.454 1.00 90.94 85 MET A C 1
ATOM 631 O O . MET A 1 85 ? -0.326 -6.012 -6.018 1.00 90.94 85 MET A O 1
ATOM 635 N N . ASN A 1 86 ? -2.484 -6.492 -5.638 1.00 94.06 86 ASN A N 1
ATOM 636 C CA . ASN A 1 86 ? -2.507 -7.648 -6.530 1.00 94.06 86 ASN A CA 1
ATOM 637 C C . ASN A 1 86 ? -2.211 -7.261 -7.985 1.00 94.06 86 ASN A C 1
ATOM 639 O O . ASN A 1 86 ? -1.443 -7.974 -8.629 1.00 94.06 86 ASN A O 1
ATOM 643 N N . CYS A 1 87 ? -2.731 -6.125 -8.464 1.00 92.06 87 CYS A N 1
ATOM 644 C CA . CYS A 1 87 ? -2.373 -5.565 -9.773 1.00 92.06 87 CYS A CA 1
ATOM 645 C C . CYS A 1 87 ? -0.880 -5.203 -9.849 1.00 92.06 87 CYS A C 1
ATOM 647 O O . CYS A 1 87 ? -0.200 -5.560 -10.807 1.00 92.06 87 CYS A O 1
ATOM 649 N N . ALA A 1 88 ? -0.325 -4.559 -8.815 1.00 86.25 88 ALA A N 1
ATOM 650 C CA . ALA A 1 88 ? 1.109 -4.258 -8.763 1.00 86.25 88 ALA A CA 1
ATOM 651 C C . ALA A 1 88 ? 1.979 -5.534 -8.792 1.00 86.25 88 ALA A C 1
ATOM 653 O O . ALA A 1 88 ? 3.083 -5.530 -9.339 1.00 86.25 88 ALA A O 1
ATOM 654 N N . CYS A 1 89 ? 1.469 -6.642 -8.248 1.00 89.56 89 CYS A N 1
ATOM 655 C CA . CYS A 1 89 ? 2.152 -7.931 -8.242 1.00 89.56 89 CYS A CA 1
ATOM 656 C C . CYS A 1 89 ? 2.211 -8.634 -9.603 1.00 89.56 89 CYS A C 1
ATOM 658 O O . CYS A 1 89 ? 3.065 -9.509 -9.769 1.00 89.56 89 CYS A O 1
ATOM 660 N N . GLU A 1 90 ? 1.364 -8.270 -10.572 1.00 88.69 90 GLU A N 1
ATOM 661 C CA . GLU A 1 90 ? 1.379 -8.862 -11.921 1.00 88.69 90 GLU A CA 1
ATOM 662 C C . GLU A 1 90 ? 2.698 -8.592 -12.650 1.00 88.69 90 GLU A C 1
ATOM 664 O O . GLU A 1 90 ? 3.213 -9.469 -13.334 1.00 88.69 90 GLU A O 1
ATOM 669 N N . ASN A 1 91 ? 3.298 -7.424 -12.407 1.00 79.75 91 ASN A N 1
ATOM 670 C CA . ASN A 1 91 ? 4.579 -7.014 -12.987 1.00 79.75 91 ASN A CA 1
ATOM 671 C C . ASN A 1 91 ? 5.777 -7.279 -12.053 1.00 79.75 91 ASN A C 1
ATOM 673 O O . ASN A 1 91 ? 6.869 -6.748 -12.262 1.00 79.75 91 ASN A O 1
ATOM 677 N N . SER A 1 92 ? 5.584 -8.055 -10.982 1.00 85.69 92 SER A N 1
ATOM 678 C CA . SER A 1 92 ? 6.649 -8.352 -10.021 1.00 85.69 92 SER A CA 1
ATOM 679 C C . SER A 1 92 ? 7.538 -9.507 -10.492 1.00 85.69 92 SER A C 1
ATOM 681 O O . SER A 1 92 ? 7.126 -10.358 -11.276 1.00 85.69 92 SER A O 1
ATOM 683 N N . ARG A 1 93 ? 8.763 -9.586 -9.958 1.00 88.50 93 ARG A N 1
ATOM 684 C CA . ARG A 1 93 ? 9.692 -10.694 -10.246 1.00 88.50 93 ARG A CA 1
ATOM 685 C C . ARG A 1 93 ? 9.197 -12.026 -9.676 1.00 88.50 93 ARG A C 1
ATOM 687 O O . ARG A 1 93 ? 9.566 -13.081 -10.179 1.00 88.50 93 ARG A O 1
ATOM 694 N N . HIS A 1 94 ? 8.373 -11.974 -8.625 1.00 91.31 94 HIS A N 1
ATOM 695 C CA . HIS A 1 94 ? 7.798 -13.145 -7.961 1.00 91.31 94 HIS A CA 1
ATOM 696 C C . HIS A 1 94 ? 6.312 -12.910 -7.619 1.00 91.31 94 HIS A C 1
ATOM 698 O O . HIS A 1 94 ? 5.992 -12.605 -6.465 1.00 91.31 94 HIS A O 1
ATOM 704 N N . PRO A 1 95 ? 5.386 -13.081 -8.586 1.00 89.62 95 PRO A N 1
ATOM 705 C CA . PRO A 1 95 ? 3.969 -12.733 -8.423 1.00 89.62 95 PRO A CA 1
ATOM 706 C C . PRO A 1 95 ? 3.273 -13.415 -7.244 1.00 89.62 95 PRO A C 1
ATOM 708 O O . PRO A 1 95 ? 2.496 -12.781 -6.533 1.00 89.62 95 PRO A O 1
ATOM 711 N N . VAL A 1 96 ? 3.574 -14.691 -6.986 1.00 92.44 96 VAL A N 1
ATOM 712 C CA . VAL A 1 96 ? 2.964 -15.448 -5.879 1.00 92.44 96 VAL A CA 1
ATOM 713 C C . VAL A 1 96 ? 3.394 -14.889 -4.520 1.00 92.44 96 VAL A C 1
ATOM 715 O O . VAL A 1 96 ? 2.545 -14.569 -3.691 1.00 92.44 96 VAL A O 1
ATOM 718 N N . LEU A 1 97 ? 4.702 -14.699 -4.309 1.00 90.56 97 LEU A N 1
ATOM 719 C CA . LEU A 1 97 ? 5.234 -14.145 -3.058 1.00 90.56 97 LEU A CA 1
ATOM 720 C C . LEU A 1 97 ? 4.775 -12.701 -2.840 1.00 90.56 97 LEU A C 1
ATOM 722 O O . LEU A 1 97 ? 4.447 -12.310 -1.720 1.00 90.56 97 LEU A O 1
ATOM 726 N N . CYS A 1 98 ? 4.680 -11.927 -3.921 1.00 91.38 98 CYS A N 1
ATOM 727 C CA . CYS A 1 98 ? 4.132 -10.581 -3.882 1.00 91.38 98 CYS A CA 1
ATOM 728 C C . CYS A 1 98 ? 2.677 -10.575 -3.394 1.00 91.38 98 CYS A C 1
ATOM 730 O O . CYS A 1 98 ? 2.346 -9.808 -2.493 1.00 91.38 98 CYS A O 1
ATOM 732 N N . ARG A 1 99 ? 1.821 -11.467 -3.911 1.00 93.44 99 ARG A N 1
ATOM 733 C CA . ARG A 1 99 ? 0.414 -11.577 -3.480 1.00 93.44 99 ARG A CA 1
ATOM 734 C C . ARG A 1 99 ? 0.278 -12.026 -2.025 1.00 93.44 99 ARG A C 1
ATOM 736 O O . ARG A 1 99 ? -0.573 -11.508 -1.306 1.00 93.44 99 ARG A O 1
ATOM 743 N N . MET A 1 100 ? 1.138 -12.934 -1.559 1.00 92.50 100 MET A N 1
ATOM 744 C CA . MET A 1 100 ? 1.180 -13.305 -0.137 1.00 92.50 100 MET A CA 1
ATOM 745 C C . MET A 1 100 ? 1.525 -12.097 0.742 1.00 92.50 100 MET A C 1
ATOM 747 O O . MET A 1 100 ? 0.855 -11.849 1.744 1.00 92.50 100 MET A O 1
ATOM 751 N N . LYS A 1 101 ? 2.516 -11.295 0.333 1.00 90.12 101 LYS A N 1
ATOM 752 C CA . LYS A 1 101 ? 2.889 -10.065 1.044 1.00 90.12 101 LYS A CA 1
ATOM 753 C C . LYS A 1 101 ? 1.792 -8.998 0.984 1.00 90.12 101 LYS A C 1
ATOM 755 O O . LYS A 1 101 ? 1.541 -8.329 1.981 1.00 90.12 101 LYS A O 1
ATOM 760 N N . ALA A 1 102 ? 1.095 -8.878 -0.143 1.00 91.06 102 ALA A N 1
ATOM 761 C CA . ALA A 1 102 ? -0.067 -8.005 -0.282 1.00 91.06 102 ALA A CA 1
ATOM 762 C C . ALA A 1 102 ? -1.183 -8.386 0.702 1.00 91.06 102 ALA A C 1
ATOM 764 O O . ALA A 1 102 ? -1.778 -7.520 1.346 1.00 91.06 102 ALA A O 1
ATOM 765 N N . PHE A 1 103 ? -1.437 -9.684 0.873 1.00 93.25 103 PHE A N 1
ATOM 766 C CA . PHE A 1 103 ? -2.401 -10.163 1.858 1.00 93.25 103 PHE A CA 1
ATOM 767 C C . PHE A 1 103 ? -1.968 -9.855 3.298 1.00 93.25 103 PHE A C 1
ATOM 769 O O . PHE A 1 103 ? -2.796 -9.437 4.104 1.00 93.25 103 PHE A O 1
ATOM 776 N N . GLU A 1 104 ? -0.678 -9.993 3.618 1.00 90.38 104 GLU A N 1
ATOM 777 C CA . GLU A 1 104 ? -0.130 -9.600 4.924 1.00 90.38 104 GLU A CA 1
ATOM 778 C C . GLU A 1 104 ? -0.363 -8.108 5.211 1.00 90.38 104 GLU A C 1
ATOM 780 O O . GLU A 1 104 ? -0.821 -7.754 6.295 1.00 90.38 104 GLU A O 1
ATOM 785 N N . TYR A 1 105 ? -0.133 -7.238 4.223 1.00 88.06 105 TYR A N 1
ATOM 786 C CA . TYR A 1 105 ? -0.385 -5.798 4.346 1.00 88.06 105 TYR A CA 1
ATOM 787 C C . TYR A 1 105 ? -1.871 -5.502 4.563 1.00 88.06 105 TYR A C 1
ATOM 789 O O . TYR A 1 105 ? -2.222 -4.723 5.444 1.00 88.06 105 TYR A O 1
ATOM 797 N N . PHE A 1 106 ? -2.756 -6.164 3.817 1.00 90.25 106 PHE A N 1
ATOM 798 C CA . PHE A 1 106 ? -4.202 -6.070 4.026 1.00 90.25 106 PHE A CA 1
ATOM 799 C C . PHE A 1 106 ? -4.629 -6.537 5.426 1.00 90.25 106 PHE A C 1
ATOM 801 O O . PHE A 1 106 ? -5.450 -5.895 6.077 1.00 90.25 106 PHE A O 1
ATOM 808 N N . ALA A 1 107 ? -4.076 -7.644 5.921 1.00 89.12 107 ALA A N 1
ATOM 809 C CA . ALA A 1 107 ? -4.357 -8.109 7.275 1.00 89.12 107 ALA A CA 1
ATOM 810 C C . ALA A 1 107 ? -3.865 -7.094 8.319 1.00 89.12 107 ALA A C 1
ATOM 812 O O . ALA A 1 107 ? -4.595 -6.778 9.261 1.00 89.12 107 ALA A O 1
ATOM 813 N N . ALA A 1 108 ? -2.672 -6.527 8.116 1.00 84.69 108 ALA A N 1
ATOM 814 C CA . ALA A 1 108 ? -2.106 -5.507 8.987 1.00 84.69 108 ALA A CA 1
ATOM 815 C C . ALA A 1 108 ? -2.976 -4.245 9.039 1.00 84.69 108 ALA A C 1
ATOM 817 O O . ALA A 1 108 ? -3.215 -3.734 10.135 1.00 84.69 108 ALA A O 1
ATOM 818 N N . THR A 1 109 ? -3.523 -3.771 7.909 1.00 82.06 109 THR A N 1
ATOM 819 C CA . THR A 1 109 ? -4.455 -2.637 7.958 1.00 82.06 109 THR A CA 1
ATOM 820 C C . THR A 1 109 ? -5.669 -3.006 8.799 1.00 82.06 109 THR A C 1
ATOM 822 O O . THR A 1 109 ? -5.988 -2.280 9.735 1.00 82.06 109 THR A O 1
ATOM 825 N N . ARG A 1 110 ? -6.292 -4.168 8.600 1.00 84.94 110 ARG A N 1
ATOM 826 C CA . ARG A 1 110 ? -7.491 -4.547 9.369 1.00 84.94 110 ARG A CA 1
ATOM 827 C C . ARG A 1 110 ? -7.255 -4.685 10.872 1.00 84.94 110 ARG A C 1
ATOM 829 O O . ARG A 1 110 ? -8.143 -4.311 11.635 1.00 84.94 110 ARG A O 1
ATOM 836 N N . LEU A 1 111 ? -6.089 -5.182 11.278 1.00 80.88 111 LEU A N 1
ATOM 837 C CA . LEU A 1 111 ? -5.737 -5.379 12.687 1.00 80.88 111 LEU A CA 1
ATOM 838 C C . LEU A 1 111 ? -5.279 -4.086 13.371 1.00 80.88 111 LEU A C 1
ATOM 840 O O . LEU A 1 111 ? -5.693 -3.813 14.493 1.00 80.88 111 LEU A O 1
ATOM 844 N N . PHE A 1 112 ? -4.450 -3.280 12.701 1.00 73.00 112 PHE A N 1
ATOM 845 C CA . PHE A 1 112 ? -3.728 -2.182 13.351 1.00 73.00 112 PHE A CA 1
ATOM 846 C C . PHE A 1 112 ? -4.163 -0.788 12.918 1.00 73.00 112 PHE A C 1
ATOM 848 O O . PHE A 1 112 ? -3.960 0.164 13.661 1.00 73.00 112 PHE A O 1
ATOM 855 N N . GLY A 1 113 ? -4.791 -0.607 11.758 1.00 63.22 113 GLY A N 1
ATOM 856 C CA . GLY A 1 113 ? -5.109 0.753 11.299 1.00 63.22 113 GLY A CA 1
ATOM 857 C C . GLY A 1 113 ? -6.296 1.412 12.023 1.00 63.22 113 GLY A C 1
ATOM 858 O O . GLY A 1 113 ? -6.752 2.458 11.587 1.00 63.22 113 GLY A O 1
ATOM 859 N N . GLY A 1 114 ? -6.826 0.795 13.086 1.00 59.09 114 GLY A N 1
ATOM 860 C CA . GLY A 1 114 ? -7.728 1.442 14.047 1.00 59.09 114 GLY A CA 1
ATOM 861 C C . GLY A 1 114 ? -6.997 2.052 15.249 1.00 59.09 114 GLY A C 1
ATOM 862 O O . GLY A 1 114 ? -7.628 2.730 16.047 1.00 59.09 114 GLY A O 1
ATOM 863 N N . LEU A 1 115 ? -5.686 1.810 15.386 1.00 53.78 115 LEU A N 1
ATOM 864 C CA . LEU A 1 115 ? -4.861 2.282 16.506 1.00 53.78 115 LEU A CA 1
ATOM 865 C C . LEU A 1 115 ? -4.282 3.691 16.295 1.00 53.78 115 LEU A C 1
ATOM 867 O O . LEU A 1 115 ? -3.633 4.212 17.195 1.00 53.78 115 LEU A O 1
ATOM 871 N N . TYR A 1 116 ? -4.482 4.293 15.118 1.00 46.72 116 TYR A N 1
ATOM 872 C CA . TYR A 1 116 ? -3.879 5.578 14.730 1.00 46.72 116 TYR A CA 1
ATOM 873 C C . TYR A 1 116 ? -4.910 6.609 14.237 1.00 46.72 116 TYR A C 1
ATOM 875 O O . TYR A 1 116 ? -4.584 7.445 13.389 1.00 46.72 116 TYR A O 1
ATOM 883 N N . HIS A 1 117 ? -6.141 6.527 14.751 1.00 40.03 117 HIS A N 1
ATOM 884 C CA . HIS A 1 117 ? -7.194 7.525 14.550 1.00 40.03 117 HIS A CA 1
ATOM 885 C C . HIS A 1 117 ? -7.311 8.448 15.758 1.00 40.03 117 HIS A C 1
ATOM 887 O O . HIS A 1 117 ? -7.364 7.917 16.889 1.00 40.03 117 HIS A O 1
#

pLDDT: mean 72.23, std 17.61, range [36.5, 96.38]

Sequence (117 aa):
MKTVYFAFLVIFFAAAALATPAHAGGPGGCPPWRPCGPGNSWGGNRIVAQRFFGADIRPTCATHDACLASGASRRQCDRQFLSHMNCACENSRHPVLCRMKAFEYFAATRLFGGLYH

Foldseek 3Di:
DVVVVVVVVVVVVVVVVVPPPPPPPPDDDDDQPQQQADNPPPCVSVPRDQDDQAFGLSVLSVQLVVCVVVVHDNVVSLVSSLVVQLVSLVPGNHSVVSNVVSVVVSVCCVVPVVVRD

Radius of gyration: 20.36 Å; chains: 1; bounding box: 46×37×60 Å